Protein AF-A0A8T3L3L2-F1 (afdb_monomer_lite)

Radius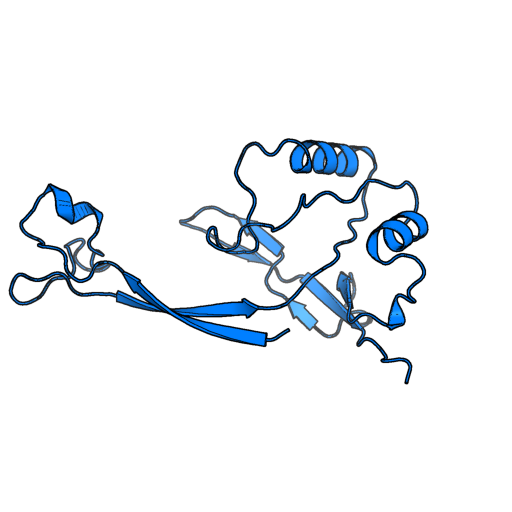 of gyration: 21.99 Å; chains: 1; bounding box: 51×32×62 Å

Structure (mmCIF, N/CA/C/O backbone):
data_AF-A0A8T3L3L2-F1
#
_entry.id   AF-A0A8T3L3L2-F1
#
loop_
_atom_site.group_PDB
_atom_site.id
_atom_site.type_symbol
_atom_site.label_atom_id
_atom_site.label_alt_id
_atom_site.label_comp_id
_atom_site.label_asym_id
_atom_site.label_entity_id
_atom_site.label_seq_id
_atom_site.pdbx_PDB_ins_code
_atom_site.Cartn_x
_atom_site.Cartn_y
_atom_site.Cartn_z
_atom_site.occupancy
_atom_site.B_iso_or_equiv
_atom_site.auth_seq_id
_atom_site.auth_comp_id
_atom_site.auth_asym_id
_atom_site.auth_atom_id
_atom_site.pdbx_PDB_model_num
ATOM 1 N N . MET A 1 1 ? 6.316 -10.722 10.780 1.00 81.38 1 MET A N 1
ATOM 2 C CA . MET A 1 1 ? 6.749 -9.854 9.667 1.00 81.38 1 MET A CA 1
ATOM 3 C C . MET A 1 1 ? 8.233 -10.045 9.410 1.00 81.38 1 MET A C 1
ATOM 5 O O . MET A 1 1 ? 9.044 -9.743 10.281 1.00 81.38 1 MET A O 1
ATOM 9 N N . ARG A 1 2 ? 8.589 -10.536 8.222 1.00 90.31 2 ARG A N 1
ATOM 10 C CA . ARG A 1 2 ? 9.980 -10.692 7.777 1.00 90.31 2 ARG A CA 1
ATOM 11 C C . ARG A 1 2 ? 10.242 -9.756 6.602 1.00 90.31 2 ARG A C 1
ATOM 13 O O . ARG A 1 2 ? 9.411 -9.652 5.707 1.00 90.31 2 ARG A O 1
ATOM 20 N N . ARG A 1 3 ? 11.396 -9.086 6.583 1.00 94.25 3 ARG A N 1
ATOM 21 C CA . ARG A 1 3 ? 11.846 -8.323 5.410 1.00 94.25 3 ARG A CA 1
ATOM 22 C C . ARG A 1 3 ? 12.655 -9.239 4.497 1.00 94.25 3 ARG A C 1
ATOM 24 O O . ARG A 1 3 ? 13.565 -9.917 4.969 1.00 94.25 3 ARG A O 1
ATOM 31 N N . LEU A 1 4 ? 12.320 -9.256 3.212 1.00 95.12 4 LEU A N 1
ATOM 32 C CA . LEU A 1 4 ? 13.069 -9.959 2.172 1.00 95.12 4 LEU A CA 1
ATOM 33 C C . LEU A 1 4 ? 13.580 -8.944 1.152 1.00 95.12 4 LEU A C 1
ATOM 35 O O . LEU A 1 4 ? 12.831 -8.069 0.720 1.00 95.12 4 LEU A O 1
ATOM 39 N N . GLN A 1 5 ? 14.845 -9.072 0.762 1.00 96.19 5 GLN A N 1
ATOM 40 C CA . GLN A 1 5 ? 15.398 -8.343 -0.370 1.00 96.19 5 GLN A CA 1
ATOM 41 C C . GLN A 1 5 ? 15.382 -9.246 -1.601 1.00 96.19 5 GLN A C 1
ATOM 43 O O . GLN A 1 5 ? 16.049 -10.275 -1.629 1.00 96.19 5 GLN A O 1
ATOM 48 N N . ASP A 1 6 ? 14.625 -8.833 -2.605 1.00 95.56 6 ASP A N 1
ATOM 49 C CA . ASP A 1 6 ? 14.527 -9.475 -3.907 1.00 95.56 6 ASP A CA 1
ATOM 50 C C . ASP A 1 6 ? 15.577 -8.889 -4.862 1.00 95.56 6 ASP A C 1
ATOM 52 O O . ASP A 1 6 ? 15.720 -7.663 -4.975 1.00 95.56 6 ASP A O 1
ATOM 56 N N . TYR A 1 7 ? 16.326 -9.770 -5.524 1.00 96.31 7 TYR A N 1
ATOM 57 C CA . TYR A 1 7 ? 17.325 -9.416 -6.527 1.00 96.31 7 TYR A CA 1
ATOM 58 C C . TYR A 1 7 ? 16.675 -9.462 -7.907 1.00 96.31 7 TYR A C 1
ATOM 60 O O . TYR A 1 7 ? 16.311 -10.530 -8.390 1.00 96.31 7 TYR A O 1
ATOM 68 N N . HIS A 1 8 ? 16.540 -8.304 -8.550 1.00 95.38 8 HIS A N 1
ATOM 69 C CA . HIS A 1 8 ? 15.731 -8.176 -9.755 1.00 95.38 8 HIS A CA 1
ATOM 70 C C . HIS A 1 8 ? 16.545 -7.575 -10.900 1.00 95.38 8 HIS A C 1
ATOM 72 O O . HIS A 1 8 ? 17.017 -6.438 -10.807 1.00 95.38 8 HIS A O 1
ATOM 78 N N . THR A 1 9 ? 16.665 -8.317 -12.000 1.00 94.44 9 THR A N 1
ATOM 79 C CA . THR A 1 9 ? 17.354 -7.884 -13.222 1.00 94.44 9 THR A CA 1
ATOM 80 C C . THR A 1 9 ? 16.343 -7.524 -14.310 1.00 94.44 9 THR A C 1
ATOM 82 O O . THR A 1 9 ? 15.289 -8.144 -14.418 1.00 94.44 9 THR A O 1
ATOM 85 N N . VAL A 1 10 ? 16.632 -6.493 -15.109 1.00 92.81 10 VAL A N 1
ATOM 86 C CA . VAL A 1 10 ? 15.766 -6.067 -16.221 1.00 92.81 10 VAL A CA 1
ATOM 87 C C . VAL A 1 10 ? 16.594 -5.851 -17.481 1.00 92.81 10 VAL A C 1
ATOM 89 O O . VAL A 1 10 ? 17.615 -5.167 -17.447 1.00 92.81 10 VAL A O 1
ATOM 92 N N . GLY A 1 11 ? 16.126 -6.407 -18.598 1.00 91.81 11 GLY A N 1
ATOM 93 C CA . GLY A 1 11 ? 16.628 -6.120 -19.942 1.00 91.81 11 GLY A CA 1
ATOM 94 C C . GLY A 1 11 ? 17.972 -6.732 -20.330 1.00 91.81 11 GLY A C 1
ATOM 95 O O . GLY A 1 11 ? 18.520 -6.345 -21.356 1.00 91.81 11 GLY A O 1
ATOM 96 N N . GLY A 1 12 ? 18.493 -7.685 -19.555 1.00 91.69 12 GLY A N 1
ATOM 97 C CA . GLY A 1 12 ? 19.640 -8.503 -19.963 1.00 91.69 12 GLY A CA 1
ATOM 98 C C . GLY A 1 12 ? 19.237 -9.693 -20.835 1.00 91.69 12 GLY A C 1
ATOM 99 O O . GLY A 1 12 ? 18.082 -10.106 -20.826 1.00 91.69 12 GLY A O 1
ATOM 100 N N . GLY A 1 13 ? 20.204 -10.261 -21.560 1.00 89.50 13 GLY A N 1
ATOM 101 C CA . GLY A 1 13 ? 20.032 -11.513 -22.314 1.00 89.50 13 GLY A CA 1
ATOM 102 C C . GLY A 1 13 ? 19.355 -11.379 -23.683 1.00 89.50 13 GLY A C 1
ATOM 103 O O . GLY A 1 13 ? 19.310 -12.355 -24.423 1.00 89.50 13 GLY A O 1
ATOM 104 N N . TYR A 1 14 ? 18.882 -10.186 -24.040 1.00 92.69 14 TYR A N 1
ATOM 105 C CA . TYR A 1 14 ? 18.258 -9.901 -25.334 1.00 92.69 14 TYR A CA 1
ATOM 106 C C . TYR A 1 14 ? 19.277 -9.466 -26.398 1.00 92.69 14 TYR A C 1
ATOM 108 O O . TYR A 1 14 ? 20.314 -8.861 -26.094 1.00 92.69 14 TYR A O 1
ATOM 116 N N . ASN A 1 15 ? 18.953 -9.729 -27.663 1.00 91.19 15 ASN A N 1
ATOM 117 C CA . ASN A 1 15 ? 19.701 -9.286 -28.830 1.00 91.19 15 ASN A CA 1
ATOM 118 C C . ASN A 1 15 ? 19.271 -7.859 -29.238 1.00 91.19 15 ASN A C 1
ATOM 120 O O . ASN A 1 15 ? 18.170 -7.674 -29.761 1.00 91.19 15 ASN A O 1
ATOM 124 N N . PRO A 1 16 ? 20.137 -6.839 -29.084 1.00 89.50 16 PRO A N 1
ATOM 125 C CA . PRO A 1 16 ? 19.806 -5.453 -29.425 1.00 89.50 16 PRO A CA 1
ATOM 126 C C . PRO A 1 16 ? 19.567 -5.221 -30.922 1.00 89.50 16 PRO A C 1
ATOM 128 O O . PRO A 1 16 ? 18.954 -4.218 -31.289 1.00 89.50 16 PRO A O 1
ATOM 131 N N . ASN A 1 17 ? 20.032 -6.135 -31.777 1.00 88.94 17 ASN A N 1
ATOM 132 C CA . ASN A 1 17 ? 19.858 -6.059 -33.223 1.00 88.94 17 ASN A CA 1
ATOM 133 C C . ASN A 1 17 ? 18.572 -6.751 -33.700 1.00 88.94 17 ASN A C 1
ATOM 135 O O . ASN A 1 17 ? 18.224 -6.614 -34.868 1.00 88.94 17 ASN A O 1
ATOM 139 N N . ASN A 1 18 ? 17.862 -7.479 -32.826 1.00 91.00 18 ASN A N 1
ATOM 140 C CA . ASN A 1 18 ? 16.565 -8.074 -33.142 1.00 91.00 18 ASN A CA 1
ATOM 141 C C . ASN A 1 18 ? 15.437 -7.072 -32.815 1.00 91.00 18 ASN A C 1
ATOM 143 O O . ASN A 1 18 ? 15.203 -6.785 -31.637 1.00 91.00 18 ASN A O 1
ATOM 147 N N . PRO A 1 19 ? 14.692 -6.554 -33.813 1.00 90.25 19 PRO A N 1
ATOM 148 C CA . PRO A 1 19 ? 13.611 -5.597 -33.575 1.00 90.25 19 PRO A CA 1
ATOM 149 C C . PRO A 1 19 ? 12.527 -6.115 -32.620 1.00 90.25 19 PRO A C 1
ATOM 151 O O . PRO A 1 19 ? 11.980 -5.330 -31.849 1.00 90.25 19 PRO A O 1
ATOM 154 N N . ASN A 1 20 ? 12.271 -7.428 -32.616 1.00 93.06 20 ASN A N 1
ATOM 155 C CA . ASN A 1 20 ? 11.255 -8.055 -31.765 1.00 93.06 20 ASN A CA 1
ATOM 156 C C . ASN A 1 20 ? 11.662 -8.105 -30.286 1.00 93.06 20 ASN A C 1
ATOM 158 O O . ASN A 1 20 ? 10.810 -8.214 -29.410 1.00 93.06 20 ASN A O 1
ATOM 162 N N . GLU A 1 21 ? 12.959 -8.014 -29.992 1.00 91.88 21 GLU A N 1
ATOM 163 C CA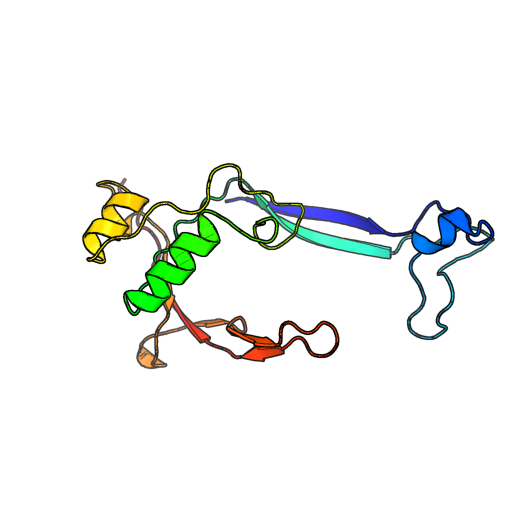 . GLU A 1 21 ? 13.481 -8.058 -28.622 1.00 91.88 21 GLU A CA 1
ATOM 164 C C . GLU A 1 21 ? 13.779 -6.664 -28.063 1.00 91.88 21 GLU A C 1
ATOM 166 O O . GLU A 1 21 ? 13.956 -6.496 -26.856 1.00 91.88 21 GLU A O 1
ATOM 171 N N . ARG A 1 22 ? 13.786 -5.637 -28.922 1.00 85.44 22 ARG A N 1
ATOM 172 C CA . ARG A 1 22 ? 14.177 -4.271 -28.558 1.00 85.44 22 ARG A CA 1
ATOM 173 C C . ARG A 1 22 ? 13.307 -3.665 -27.457 1.00 85.44 22 ARG A C 1
ATOM 175 O O . ARG A 1 22 ? 13.830 -2.929 -26.626 1.00 85.44 22 ARG A O 1
ATOM 182 N N . GLY A 1 23 ? 12.016 -4.002 -27.415 1.00 87.38 23 GLY A N 1
ATOM 183 C CA . GLY A 1 23 ? 11.087 -3.548 -26.371 1.00 87.38 23 GLY A CA 1
ATOM 184 C C . GLY A 1 23 ? 11.395 -4.090 -24.970 1.00 87.38 23 GLY A C 1
ATOM 185 O O . GLY A 1 23 ? 10.937 -3.522 -23.983 1.00 87.38 23 GLY A O 1
ATOM 186 N N . ASN A 1 24 ? 12.206 -5.146 -24.871 1.00 91.06 24 ASN A N 1
ATOM 187 C CA . ASN A 1 24 ? 12.585 -5.756 -23.599 1.00 91.06 24 ASN A CA 1
ATOM 188 C C . ASN A 1 24 ? 13.902 -5.196 -23.041 1.00 91.06 24 ASN A C 1
ATOM 190 O O . ASN A 1 24 ? 14.283 -5.532 -21.921 1.00 91.06 24 ASN A O 1
ATOM 194 N N . ILE A 1 25 ? 14.611 -4.354 -23.800 1.00 92.69 25 ILE A N 1
ATOM 195 C CA . ILE A 1 25 ? 15.928 -3.823 -23.436 1.00 92.69 25 ILE A CA 1
ATOM 196 C C . ILE A 1 25 ? 15.773 -2.443 -22.805 1.00 92.69 25 ILE A C 1
ATOM 198 O O . ILE A 1 25 ? 15.065 -1.574 -23.310 1.00 92.69 25 ILE A O 1
ATOM 202 N N . THR A 1 26 ? 16.483 -2.211 -21.703 1.00 91.12 26 THR A N 1
ATOM 203 C CA . THR A 1 26 ? 16.499 -0.892 -21.061 1.00 91.12 26 THR A CA 1
ATOM 204 C C . THR A 1 26 ? 17.233 0.133 -21.928 1.00 91.12 26 THR A C 1
ATOM 206 O O . THR A 1 26 ? 18.249 -0.171 -22.554 1.00 91.12 26 THR A O 1
ATOM 209 N N . VAL A 1 27 ? 16.743 1.372 -21.955 1.00 90.56 27 VAL A N 1
ATOM 210 C CA . VAL A 1 27 ? 17.368 2.470 -22.708 1.00 90.56 27 VAL A CA 1
ATOM 211 C C . VAL A 1 27 ? 18.244 3.340 -21.807 1.00 90.56 27 VAL A C 1
ATOM 213 O O . VAL A 1 27 ? 18.025 3.460 -20.598 1.00 90.56 27 VAL A O 1
ATOM 216 N N . SER A 1 28 ? 19.295 3.925 -22.378 1.00 85.62 28 SER A N 1
ATOM 217 C CA . SER A 1 28 ? 20.088 4.945 -21.693 1.00 85.62 28 SER A CA 1
ATOM 218 C C . SER A 1 28 ? 19.310 6.256 -21.640 1.00 85.62 28 SER A C 1
ATOM 220 O O . SER A 1 28 ? 18.864 6.736 -22.678 1.00 85.62 28 SER A O 1
ATOM 222 N N . ALA A 1 29 ? 19.202 6.855 -20.453 1.00 82.44 29 ALA A N 1
ATOM 223 C CA . ALA A 1 29 ? 18.558 8.155 -20.281 1.00 82.44 29 ALA A CA 1
ATOM 224 C C . ALA A 1 29 ? 19.306 9.277 -21.025 1.00 82.44 29 ALA A C 1
ATOM 226 O O . ALA A 1 29 ? 18.679 10.202 -21.520 1.00 82.44 29 ALA A O 1
ATOM 227 N N . GLU A 1 30 ? 20.632 9.172 -21.154 1.00 85.75 30 GLU A N 1
ATOM 228 C CA . GLU A 1 30 ? 21.459 10.189 -21.819 1.00 85.75 30 GLU A CA 1
ATOM 229 C C . GLU A 1 30 ? 21.379 10.120 -23.347 1.00 85.75 30 GLU A C 1
ATOM 231 O O . GLU A 1 30 ? 21.382 11.143 -24.022 1.00 85.75 30 GLU A O 1
ATOM 236 N N . LYS A 1 31 ? 21.362 8.903 -23.908 1.00 84.88 31 LYS A N 1
ATOM 237 C CA . LYS A 1 31 ? 21.512 8.679 -25.358 1.00 84.88 31 LYS A CA 1
ATOM 238 C C . LYS A 1 31 ? 20.222 8.246 -26.050 1.00 84.88 31 LYS A C 1
ATOM 240 O O . LYS A 1 31 ? 20.182 8.210 -27.273 1.00 84.88 31 LYS A O 1
ATOM 245 N N . GLY A 1 32 ? 19.207 7.823 -25.295 1.00 85.56 32 GLY A N 1
ATOM 246 C CA . GLY A 1 32 ? 17.974 7.237 -25.833 1.00 85.56 32 GLY A CA 1
ATOM 247 C C . GLY A 1 32 ? 18.166 5.891 -26.549 1.00 85.56 32 GLY A C 1
ATOM 248 O O . GLY A 1 32 ? 17.231 5.374 -27.155 1.00 85.56 32 GLY A O 1
ATOM 249 N N . THR A 1 33 ? 19.365 5.302 -26.504 1.00 87.62 33 THR A N 1
ATOM 250 C CA . THR A 1 33 ? 19.693 4.044 -27.189 1.00 87.62 33 THR A CA 1
ATOM 251 C C . THR A 1 33 ? 19.620 2.838 -26.246 1.00 87.62 33 THR A C 1
ATOM 253 O O . THR A 1 33 ? 19.787 3.003 -25.031 1.00 87.62 33 THR A O 1
ATOM 256 N N . PRO A 1 34 ? 19.385 1.614 -26.768 1.00 88.56 34 PRO A N 1
ATOM 257 C CA . PRO A 1 34 ? 19.429 0.394 -25.966 1.00 88.56 34 PRO A CA 1
ATOM 258 C C . PRO A 1 34 ? 20.763 0.253 -25.226 1.00 88.56 34 PRO A C 1
ATOM 260 O O . PRO A 1 34 ? 21.833 0.454 -25.806 1.00 88.56 34 PRO A O 1
ATOM 263 N N . ARG A 1 35 ? 20.714 -0.119 -23.945 1.00 90.12 35 ARG A N 1
ATOM 264 C CA . ARG A 1 35 ? 21.912 -0.432 -23.165 1.00 90.12 35 ARG A CA 1
ATOM 265 C C . ARG A 1 35 ? 22.475 -1.767 -23.637 1.00 90.12 35 ARG A C 1
ATOM 267 O O . ARG A 1 35 ? 21.960 -2.822 -23.281 1.00 90.12 35 ARG A O 1
ATOM 274 N N . ALA A 1 36 ? 23.542 -1.718 -24.424 1.00 90.06 36 ALA A N 1
ATOM 275 C CA . ALA A 1 36 ? 24.208 -2.901 -24.946 1.00 90.06 36 ALA A CA 1
ATOM 276 C C . ALA A 1 36 ? 25.729 -2.727 -24.974 1.00 90.06 36 ALA A C 1
ATOM 278 O O . ALA A 1 36 ? 26.242 -1.615 -25.115 1.00 90.06 36 ALA A O 1
ATOM 279 N N . LYS A 1 37 ? 26.453 -3.841 -24.861 1.00 88.19 37 LYS A N 1
ATOM 280 C CA . LYS A 1 37 ? 27.908 -3.912 -25.024 1.00 88.19 37 LYS A CA 1
ATOM 281 C C . LYS A 1 37 ? 28.254 -5.198 -25.762 1.00 88.19 37 LYS A C 1
ATOM 283 O O . LYS A 1 37 ? 27.671 -6.237 -25.479 1.00 88.19 37 LYS A O 1
ATOM 288 N N . ASN A 1 38 ? 29.181 -5.124 -26.716 1.00 88.00 38 ASN A N 1
ATOM 289 C CA . ASN A 1 38 ? 29.638 -6.273 -27.510 1.00 88.00 38 ASN A CA 1
ATOM 290 C C . ASN A 1 38 ? 28.487 -7.077 -28.155 1.00 88.00 38 ASN A C 1
ATOM 292 O O . ASN A 1 38 ? 28.512 -8.302 -28.173 1.00 88.00 38 ASN A O 1
ATOM 296 N N . GLY A 1 39 ? 27.451 -6.387 -28.649 1.00 85.12 39 GLY A N 1
ATOM 297 C CA . GLY A 1 39 ? 26.305 -7.030 -29.301 1.00 85.12 39 GLY A CA 1
ATOM 298 C C . GLY A 1 39 ? 25.307 -7.714 -28.359 1.00 85.12 39 GLY A C 1
ATOM 299 O O . GLY A 1 39 ? 24.417 -8.401 -28.844 1.00 85.12 39 GLY A O 1
ATOM 300 N N . GLN A 1 40 ? 25.413 -7.519 -27.040 1.00 86.62 40 GLN A N 1
ATOM 301 C CA . GLN A 1 40 ? 24.486 -8.080 -26.051 1.00 86.62 40 GLN A CA 1
ATOM 302 C C . GLN A 1 40 ? 23.861 -6.987 -25.185 1.00 86.62 40 GLN A C 1
ATOM 304 O O . GLN A 1 40 ? 24.537 -6.027 -24.799 1.00 86.62 40 GLN A O 1
ATOM 309 N N . ALA A 1 41 ? 22.573 -7.132 -24.868 1.00 91.88 41 ALA A N 1
ATOM 310 C CA . ALA A 1 41 ? 21.884 -6.226 -23.961 1.00 91.88 41 ALA A CA 1
ATOM 311 C C . ALA A 1 41 ? 22.406 -6.361 -22.522 1.00 91.88 41 ALA A C 1
ATOM 313 O O . ALA A 1 41 ? 22.602 -7.464 -22.006 1.00 91.88 41 ALA A O 1
ATOM 314 N N . LEU A 1 42 ? 22.611 -5.220 -21.866 1.00 92.06 42 LEU A N 1
ATOM 315 C CA . LEU A 1 42 ? 23.053 -5.153 -20.479 1.00 92.06 42 LEU A CA 1
ATOM 316 C C . LEU A 1 42 ? 21.850 -5.128 -19.539 1.00 92.06 42 LEU A C 1
ATOM 318 O O . LEU A 1 42 ? 20.933 -4.321 -19.701 1.00 92.06 42 LEU A O 1
ATOM 322 N N . ALA A 1 43 ? 21.901 -5.967 -18.507 1.00 92.50 43 ALA A N 1
ATOM 323 C CA . ALA A 1 43 ? 20.913 -5.938 -17.444 1.00 92.50 43 ALA A CA 1
ATOM 324 C C . ALA A 1 43 ? 21.089 -4.698 -16.557 1.00 92.50 43 ALA A C 1
ATOM 326 O O . ALA A 1 43 ? 22.203 -4.347 -16.163 1.00 92.50 43 ALA A O 1
ATOM 327 N N . VAL A 1 44 ? 19.971 -4.087 -16.170 1.00 93.00 44 VAL A N 1
ATOM 328 C CA . VAL A 1 44 ? 19.917 -3.179 -15.022 1.00 93.00 44 VAL A CA 1
ATOM 329 C C . VAL A 1 44 ? 19.556 -3.993 -13.789 1.00 93.00 44 VAL A C 1
ATOM 331 O O . VAL A 1 44 ? 18.595 -4.763 -13.803 1.00 93.00 44 VAL A O 1
ATOM 334 N N . LEU A 1 45 ? 20.331 -3.815 -12.723 1.00 94.06 45 LEU A N 1
ATOM 335 C CA . LEU A 1 45 ? 20.116 -4.475 -11.442 1.00 94.06 45 LEU A CA 1
ATOM 336 C C . LEU A 1 45 ? 19.327 -3.558 -10.510 1.00 94.06 45 LEU A C 1
ATOM 338 O O . LEU A 1 45 ? 19.665 -2.388 -10.344 1.00 94.06 45 LEU A O 1
ATOM 342 N N . THR A 1 46 ? 18.289 -4.098 -9.876 1.00 94.50 46 THR A N 1
ATOM 343 C CA . THR A 1 46 ? 17.547 -3.422 -8.809 1.00 94.50 46 THR A CA 1
ATOM 344 C C . THR A 1 46 ? 17.383 -4.356 -7.618 1.00 94.50 46 THR A C 1
ATOM 346 O O . THR A 1 46 ? 17.111 -5.543 -7.782 1.00 94.50 46 THR A O 1
ATOM 349 N N . HIS A 1 47 ? 17.520 -3.812 -6.412 1.00 95.50 47 HIS A N 1
ATOM 350 C CA . HIS A 1 47 ? 17.269 -4.534 -5.168 1.00 95.50 47 HIS A CA 1
ATOM 351 C C . HIS A 1 47 ? 15.968 -4.015 -4.570 1.00 95.50 47 HIS A C 1
ATOM 353 O O . HIS A 1 47 ? 15.841 -2.823 -4.288 1.00 95.50 47 HIS A O 1
ATOM 359 N N . ARG A 1 48 ? 14.971 -4.888 -4.418 1.00 95.50 48 ARG A N 1
ATOM 360 C CA . ARG A 1 48 ? 13.618 -4.490 -4.011 1.00 95.50 48 ARG A CA 1
ATOM 361 C C . ARG A 1 48 ? 13.256 -5.155 -2.697 1.00 95.50 48 ARG A C 1
ATOM 363 O O . ARG A 1 48 ? 13.297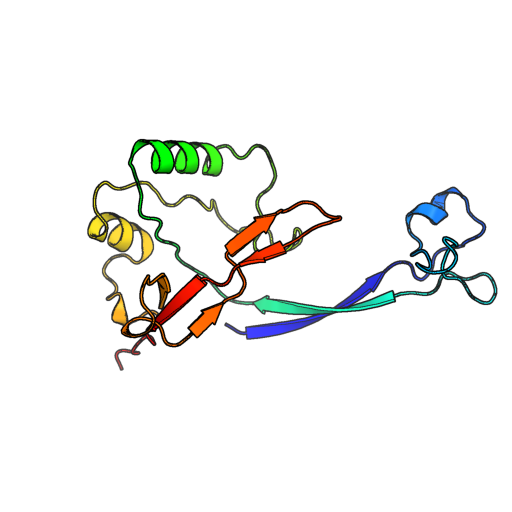 -6.370 -2.580 1.00 95.50 48 ARG A O 1
ATOM 370 N N . GLN A 1 49 ? 12.887 -4.358 -1.702 1.00 95.81 49 GLN A N 1
ATOM 371 C CA . GLN A 1 49 ? 12.466 -4.886 -0.407 1.00 95.81 49 GLN A CA 1
ATOM 372 C C . GLN A 1 49 ? 10.967 -5.201 -0.400 1.00 95.81 49 GLN A C 1
ATOM 374 O O . GLN A 1 49 ? 10.158 -4.418 -0.916 1.00 95.81 49 GLN A O 1
ATOM 379 N N . TYR A 1 50 ? 10.621 -6.336 0.204 1.00 95.81 50 TYR A N 1
ATOM 380 C CA . TYR A 1 50 ? 9.262 -6.829 0.411 1.00 95.81 50 TYR A CA 1
ATOM 381 C C . TYR A 1 50 ? 9.053 -7.255 1.863 1.00 95.81 50 TYR A C 1
ATOM 383 O O . TYR A 1 50 ? 9.999 -7.589 2.585 1.00 95.81 50 TYR A O 1
ATOM 391 N N . LEU A 1 51 ? 7.790 -7.239 2.275 1.00 95.69 51 LEU A N 1
ATOM 392 C CA . LEU A 1 51 ? 7.337 -7.712 3.573 1.00 95.69 51 LEU A CA 1
ATOM 393 C C . LEU A 1 51 ? 6.643 -9.054 3.372 1.00 95.69 51 LEU A C 1
ATOM 395 O O . LEU A 1 51 ? 5.648 -9.121 2.659 1.00 95.69 51 LEU A O 1
ATOM 399 N N . ASN A 1 52 ? 7.176 -10.095 4.002 1.00 93.38 52 ASN A N 1
ATOM 400 C CA . ASN A 1 52 ? 6.614 -11.441 3.987 1.00 93.38 52 ASN A CA 1
ATOM 401 C C . ASN A 1 52 ? 5.963 -11.764 5.331 1.00 93.38 52 ASN A C 1
ATOM 403 O O . ASN A 1 52 ? 6.356 -11.217 6.374 1.00 93.38 52 ASN A O 1
ATOM 407 N N . ASP A 1 53 ? 4.986 -12.671 5.284 1.00 92.19 53 ASP A N 1
ATOM 408 C CA . ASP A 1 53 ? 4.220 -13.147 6.440 1.00 92.19 53 ASP A CA 1
ATOM 409 C C . ASP A 1 53 ? 3.717 -11.975 7.295 1.00 92.19 53 ASP A C 1
ATOM 411 O O . ASP A 1 53 ? 3.977 -11.863 8.501 1.00 92.19 53 ASP A O 1
ATOM 415 N N . ALA A 1 54 ? 3.085 -11.023 6.612 1.00 91.38 54 ALA A N 1
ATOM 416 C CA . ALA A 1 54 ? 2.521 -9.821 7.194 1.00 91.38 54 ALA A CA 1
ATOM 417 C C . ALA A 1 54 ? 1.066 -9.684 6.748 1.00 91.38 54 ALA A C 1
ATOM 419 O O . ALA A 1 54 ? 0.748 -9.833 5.570 1.00 91.38 54 ALA A O 1
ATOM 420 N N . SER A 1 55 ? 0.200 -9.384 7.706 1.00 92.19 55 SER A N 1
ATOM 421 C CA . SER A 1 55 ? -1.192 -9.017 7.486 1.00 92.19 55 SER A CA 1
ATOM 422 C C . SER A 1 55 ? -1.440 -7.674 8.156 1.00 92.19 55 SER A C 1
ATOM 424 O O . SER A 1 55 ? -0.851 -7.362 9.192 1.00 92.19 55 SER A O 1
ATOM 426 N N . PHE A 1 56 ? -2.284 -6.863 7.527 1.00 94.19 56 PHE A N 1
ATOM 427 C CA . PHE A 1 56 ? -2.644 -5.542 8.016 1.00 94.19 56 PHE A CA 1
ATOM 428 C C . PHE A 1 56 ? -4.156 -5.421 8.013 1.00 94.19 56 PHE A C 1
ATOM 430 O O . PHE A 1 56 ? -4.816 -5.847 7.066 1.00 94.19 56 PHE A O 1
ATOM 437 N N . GLY A 1 57 ? -4.682 -4.818 9.070 1.00 95.25 57 GLY A N 1
ATOM 438 C CA . GLY A 1 57 ? -6.055 -4.362 9.116 1.00 95.25 57 GLY A CA 1
ATOM 439 C C . GLY A 1 57 ? -6.094 -2.847 8.970 1.00 95.25 57 GLY A C 1
ATOM 440 O O . GLY A 1 57 ? -5.305 -2.153 9.608 1.00 95.25 57 GLY A O 1
ATOM 441 N N . ILE A 1 58 ? -6.988 -2.345 8.119 1.00 95.94 58 ILE A N 1
ATOM 442 C CA . ILE A 1 58 ? -7.148 -0.912 7.866 1.00 95.94 58 ILE A CA 1
ATOM 443 C C . ILE A 1 58 ? -8.556 -0.505 8.277 1.00 95.94 58 ILE A C 1
ATOM 445 O O . ILE A 1 58 ? -9.534 -1.090 7.815 1.00 95.94 58 ILE A O 1
ATOM 449 N N . LEU A 1 59 ? -8.643 0.516 9.124 1.00 96.19 59 LEU A N 1
ATOM 450 C CA . LEU A 1 59 ? -9.894 1.169 9.481 1.00 96.19 59 LEU A CA 1
ATOM 451 C C . LEU A 1 59 ? -9.899 2.558 8.847 1.00 96.19 59 LEU A C 1
ATOM 453 O O . LEU A 1 59 ? -9.019 3.369 9.121 1.00 96.19 59 LEU A O 1
ATOM 457 N N . LEU A 1 60 ? -10.888 2.812 7.992 1.00 96.12 60 LEU A N 1
ATOM 458 C CA . LEU A 1 60 ? -11.117 4.117 7.380 1.00 96.12 60 LEU A CA 1
ATOM 459 C C . LEU A 1 60 ? -12.345 4.759 8.020 1.00 96.12 60 LEU A C 1
ATOM 461 O O . LEU A 1 60 ? -13.410 4.145 8.075 1.00 96.12 60 LEU A O 1
ATOM 465 N N . GLN A 1 61 ? -12.193 5.997 8.480 1.00 95.81 61 GLN A N 1
ATOM 466 C CA . GLN A 1 61 ? -13.271 6.806 9.039 1.00 95.81 61 GLN A CA 1
ATOM 467 C C . GLN A 1 61 ? -13.497 8.026 8.144 1.00 95.81 61 GLN A C 1
ATOM 469 O O . GLN A 1 61 ? -12.550 8.617 7.633 1.00 95.81 61 GLN A O 1
ATOM 474 N N . GLY A 1 62 ? -14.756 8.398 7.935 1.00 96.00 62 GLY A N 1
ATOM 475 C CA . GLY A 1 62 ? -15.120 9.499 7.053 1.00 96.00 62 GLY A CA 1
ATOM 476 C C . GLY A 1 62 ? -16.629 9.641 6.917 1.00 96.00 62 GLY A C 1
ATOM 477 O O . GLY A 1 62 ? -17.400 9.020 7.646 1.00 96.00 62 GLY A O 1
ATOM 478 N N . THR A 1 63 ? -17.063 10.466 5.968 1.00 97.50 63 THR A N 1
ATOM 479 C CA . THR A 1 63 ? -18.490 10.679 5.718 1.00 97.50 63 THR A CA 1
ATOM 480 C C . THR A 1 63 ? -19.125 9.446 5.070 1.00 97.50 63 THR A C 1
ATOM 482 O O . THR A 1 63 ? -18.529 8.785 4.216 1.00 97.50 63 THR A O 1
ATOM 485 N N . ALA A 1 64 ? -20.374 9.145 5.437 1.00 96.38 64 ALA A N 1
ATOM 486 C CA . ALA A 1 64 ? -21.088 7.980 4.916 1.00 96.38 64 ALA A CA 1
ATOM 487 C C . ALA A 1 64 ? -21.189 7.921 3.373 1.00 96.38 64 ALA A C 1
ATOM 489 O O . ALA A 1 64 ? -21.127 6.814 2.836 1.00 96.38 64 ALA A O 1
ATOM 490 N N . PRO A 1 65 ? -21.363 9.035 2.627 1.00 97.94 65 PRO A N 1
ATOM 491 C CA . PRO A 1 65 ? -21.358 8.991 1.163 1.00 97.94 65 PRO A CA 1
ATOM 492 C C . PRO A 1 65 ? -20.008 8.548 0.582 1.00 97.94 65 PRO A C 1
ATOM 494 O O . PRO A 1 65 ? -19.977 7.677 -0.286 1.00 97.94 65 PRO A O 1
ATOM 497 N N . LEU A 1 66 ? -18.899 9.087 1.102 1.00 97.88 66 LEU A N 1
ATOM 498 C CA . LEU A 1 66 ? -17.553 8.752 0.634 1.00 97.88 66 LEU A CA 1
ATOM 499 C C . LEU A 1 66 ? -17.201 7.295 0.951 1.00 97.88 66 LEU A C 1
ATOM 501 O O . LEU A 1 66 ? -16.725 6.567 0.082 1.00 97.88 66 LEU A O 1
ATOM 505 N N . LEU A 1 67 ? -17.481 6.843 2.177 1.00 98.00 67 LEU A N 1
ATOM 506 C CA . LEU A 1 67 ? -17.206 5.462 2.579 1.00 98.00 67 LEU A CA 1
ATOM 507 C C . LEU A 1 67 ? -18.015 4.442 1.764 1.00 98.00 67 LEU A C 1
ATOM 509 O O . LEU A 1 67 ? -17.495 3.373 1.454 1.00 98.00 67 LEU A O 1
ATOM 513 N N . ARG A 1 68 ? -19.253 4.772 1.369 1.00 97.88 68 ARG A N 1
ATOM 514 C CA . ARG A 1 68 ? -20.058 3.932 0.465 1.00 97.88 68 ARG A CA 1
ATOM 515 C C . ARG A 1 68 ? -19.450 3.844 -0.933 1.00 97.88 68 ARG A C 1
ATOM 517 O O . ARG A 1 68 ? -19.281 2.737 -1.430 1.00 97.88 68 ARG A O 1
ATOM 524 N N . GLN A 1 69 ? -19.038 4.972 -1.518 1.00 98.19 69 GLN A N 1
ATOM 525 C CA . GLN A 1 69 ? -18.341 4.966 -2.812 1.00 98.19 69 GLN A CA 1
ATOM 526 C C . GLN A 1 69 ? -17.067 4.115 -2.777 1.00 98.19 69 GLN A C 1
ATOM 528 O O . GLN A 1 69 ? -16.828 3.323 -3.686 1.00 98.19 69 GLN A O 1
ATOM 533 N N . ILE A 1 70 ? -16.265 4.248 -1.716 1.00 97.44 70 ILE A N 1
ATOM 534 C CA . ILE A 1 70 ? -15.062 3.432 -1.532 1.00 97.44 70 ILE A CA 1
ATOM 535 C C . ILE A 1 70 ? -15.444 1.953 -1.409 1.00 97.44 70 ILE A C 1
ATOM 537 O O . ILE A 1 70 ? -14.866 1.123 -2.103 1.00 97.44 70 ILE A O 1
ATOM 541 N N . ALA A 1 71 ? -16.429 1.608 -0.575 1.00 97.12 71 ALA A N 1
ATOM 542 C CA . ALA A 1 71 ? -16.872 0.226 -0.401 1.00 97.12 71 ALA A CA 1
ATOM 543 C C . ALA A 1 71 ? -17.298 -0.421 -1.729 1.00 97.12 71 ALA A C 1
ATOM 545 O O . ALA A 1 71 ? -16.877 -1.540 -2.024 1.00 97.12 71 ALA A O 1
ATOM 546 N N . ASP A 1 72 ? -18.075 0.284 -2.551 1.00 97.12 72 ASP A N 1
ATOM 547 C CA . ASP A 1 72 ? -18.522 -0.216 -3.854 1.00 97.12 72 ASP A CA 1
ATOM 548 C C . ASP A 1 72 ? -17.347 -0.413 -4.822 1.00 97.12 72 ASP A C 1
ATOM 550 O O . ASP A 1 72 ? -17.260 -1.450 -5.486 1.00 97.12 72 ASP A O 1
ATOM 554 N N . ALA A 1 73 ? -16.395 0.525 -4.839 1.00 97.00 73 ALA A N 1
ATOM 555 C CA . ALA A 1 73 ? -15.189 0.430 -5.658 1.00 97.00 73 ALA A CA 1
ATOM 556 C C . ALA A 1 73 ? -14.259 -0.717 -5.227 1.00 97.00 73 ALA A C 1
ATOM 558 O O . ALA A 1 73 ? -13.623 -1.337 -6.075 1.00 97.00 73 ALA A O 1
ATOM 559 N N . LEU A 1 74 ? -14.181 -1.038 -3.929 1.00 96.12 74 LEU A N 1
ATOM 560 C CA . LEU A 1 74 ? -13.384 -2.173 -3.446 1.00 96.12 74 LEU A CA 1
ATOM 561 C C . LEU A 1 74 ? -14.067 -3.523 -3.714 1.00 96.12 74 LEU A C 1
ATOM 563 O O . LEU A 1 74 ? -13.369 -4.523 -3.880 1.00 96.12 74 LEU A O 1
ATOM 567 N N . ARG A 1 75 ? -15.408 -3.572 -3.766 1.00 95.38 75 ARG A N 1
ATOM 568 C CA . ARG A 1 75 ? -16.156 -4.780 -4.165 1.00 95.38 75 ARG A CA 1
ATOM 569 C C . ARG A 1 75 ? -16.042 -5.057 -5.661 1.00 95.38 75 ARG A C 1
ATOM 571 O O . ARG A 1 75 ? -15.906 -6.213 -6.044 1.00 95.38 75 ARG A O 1
ATOM 578 N N . ASN A 1 76 ? -16.099 -4.010 -6.483 1.00 95.56 76 ASN A N 1
ATOM 579 C CA . ASN A 1 76 ? -16.086 -4.103 -7.942 1.00 95.56 76 ASN A CA 1
ATOM 580 C C . ASN A 1 76 ? -14.998 -3.190 -8.529 1.00 95.56 76 ASN A C 1
ATOM 582 O O . ASN A 1 76 ? -15.308 -2.144 -9.108 1.00 95.56 76 ASN A O 1
ATOM 586 N N . PRO A 1 77 ? -13.713 -3.542 -8.361 1.00 95.75 77 PRO A N 1
ATOM 587 C CA . PRO A 1 77 ? -12.633 -2.668 -8.779 1.00 95.75 77 PRO A CA 1
ATOM 588 C C . PRO A 1 77 ? -12.490 -2.653 -10.304 1.00 95.75 77 PRO A C 1
ATOM 590 O O . PRO A 1 77 ? -12.464 -3.693 -10.958 1.00 95.75 77 PRO A O 1
ATOM 593 N N . VAL A 1 78 ? -12.352 -1.454 -10.875 1.00 97.25 78 VAL A N 1
ATOM 594 C CA . VAL A 1 78 ? -12.142 -1.257 -12.324 1.00 97.25 78 VAL A CA 1
ATOM 595 C C . VAL A 1 78 ? -10.769 -1.782 -12.771 1.00 97.25 78 VAL A C 1
ATOM 597 O O . VAL A 1 78 ? -10.613 -2.261 -13.893 1.00 97.25 78 VAL A O 1
ATOM 600 N N . TRP A 1 79 ? -9.770 -1.714 -11.888 1.00 94.69 79 TRP A N 1
ATOM 601 C CA . TRP A 1 79 ? -8.419 -2.232 -12.110 1.00 94.69 79 TRP A CA 1
ATOM 602 C C . TRP A 1 79 ? -8.085 -3.326 -11.096 1.00 94.69 79 TRP A C 1
ATOM 604 O O . TRP A 1 79 ? -8.662 -3.378 -10.015 1.00 94.69 79 TRP A O 1
ATOM 614 N N . GLY A 1 80 ? -7.107 -4.179 -11.412 1.00 93.50 80 GLY A N 1
ATOM 615 C CA . GLY A 1 80 ? -6.588 -5.142 -10.437 1.00 93.50 80 GLY A CA 1
ATOM 616 C C . GLY A 1 80 ? -6.093 -4.456 -9.156 1.00 93.50 80 GLY A C 1
ATOM 617 O O . GLY A 1 80 ? -5.637 -3.315 -9.192 1.00 93.50 80 GLY A O 1
ATOM 618 N N . ILE A 1 81 ? -6.159 -5.160 -8.027 1.00 95.50 81 ILE A N 1
ATOM 619 C CA . ILE A 1 81 ? -5.706 -4.663 -6.723 1.00 95.50 81 ILE A CA 1
ATOM 620 C C . ILE A 1 81 ? -4.407 -5.370 -6.339 1.00 95.50 81 ILE A C 1
ATOM 622 O O . ILE A 1 81 ? -4.275 -6.577 -6.530 1.00 95.50 81 ILE A O 1
ATOM 626 N N . TRP A 1 82 ? -3.449 -4.626 -5.788 1.00 96.25 82 TRP A N 1
ATOM 627 C CA . TRP A 1 82 ? -2.164 -5.151 -5.326 1.00 96.25 82 TRP A CA 1
ATOM 628 C C . TRP A 1 82 ? -1.640 -4.378 -4.112 1.00 96.25 82 TRP A C 1
ATOM 630 O O . TRP A 1 82 ? -1.915 -3.190 -3.941 1.00 96.25 82 TRP A O 1
ATOM 640 N N . PHE A 1 83 ? -0.830 -5.032 -3.281 1.00 94.69 83 PHE A N 1
ATOM 641 C CA . PHE A 1 83 ? -0.195 -4.413 -2.119 1.00 94.69 83 PHE A CA 1
ATOM 642 C C . PHE A 1 83 ? 1.157 -3.805 -2.499 1.00 94.69 83 PHE A C 1
ATOM 644 O O . PHE A 1 83 ? 2.199 -4.461 -2.527 1.00 94.69 83 PHE A O 1
ATOM 651 N N . GLY A 1 84 ? 1.138 -2.514 -2.832 1.00 93.50 84 GLY A N 1
ATOM 652 C CA . GLY A 1 84 ? 2.320 -1.754 -3.238 1.00 93.50 84 GLY A CA 1
ATOM 653 C C . GLY A 1 84 ? 2.732 -2.024 -4.687 1.00 93.50 84 GLY A C 1
ATOM 654 O O . GLY A 1 84 ? 2.561 -1.158 -5.543 1.00 93.50 84 GLY A O 1
ATOM 655 N N . ARG A 1 85 ? 3.254 -3.219 -4.995 1.00 94.31 85 ARG A N 1
ATOM 656 C CA . ARG A 1 85 ? 3.684 -3.611 -6.355 1.00 94.31 85 ARG A CA 1
ATOM 657 C C . ARG A 1 85 ? 2.723 -4.629 -6.963 1.00 94.31 85 ARG A C 1
ATOM 659 O O . ARG A 1 85 ? 2.221 -5.480 -6.244 1.00 94.31 85 ARG A O 1
ATOM 666 N N . LYS A 1 86 ? 2.552 -4.606 -8.292 1.00 95.06 86 LYS A N 1
ATOM 667 C CA . LYS A 1 86 ? 1.649 -5.510 -9.042 1.00 95.06 86 LYS A CA 1
ATOM 668 C C . LYS A 1 86 ? 1.896 -7.009 -8.806 1.00 95.06 86 LYS A C 1
ATOM 670 O O . LYS A 1 86 ? 0.994 -7.805 -9.016 1.00 95.06 86 LYS A O 1
ATOM 675 N N . THR A 1 87 ? 3.097 -7.392 -8.375 1.00 93.75 87 THR A N 1
ATOM 676 C CA . THR A 1 87 ? 3.455 -8.780 -8.041 1.00 93.75 87 THR A CA 1
ATOM 677 C C . THR A 1 87 ? 2.912 -9.247 -6.686 1.00 93.75 87 THR A C 1
ATOM 679 O O . THR A 1 87 ? 2.945 -10.438 -6.400 1.00 93.75 87 THR A O 1
ATOM 682 N N . CYS A 1 88 ? 2.414 -8.339 -5.842 1.00 94.94 88 CYS A N 1
ATOM 683 C CA . CYS A 1 88 ? 1.888 -8.637 -4.512 1.00 94.94 88 CYS A CA 1
ATOM 684 C C . CYS A 1 88 ? 0.355 -8.654 -4.544 1.00 94.94 88 CYS A C 1
ATOM 686 O O . CYS A 1 88 ? -0.297 -7.686 -4.151 1.00 94.94 88 CYS A O 1
ATOM 688 N N . ILE A 1 89 ? -0.213 -9.742 -5.062 1.00 94.94 89 ILE A N 1
ATOM 689 C CA . ILE A 1 89 ? -1.664 -9.912 -5.218 1.00 94.94 89 ILE A CA 1
ATOM 690 C C . ILE A 1 89 ? -2.296 -10.236 -3.848 1.00 94.94 89 ILE A C 1
ATOM 692 O O . ILE A 1 89 ? -1.730 -11.048 -3.110 1.00 94.94 89 ILE A O 1
ATOM 696 N N . PRO A 1 90 ? -3.447 -9.636 -3.481 1.00 94.50 90 PRO A N 1
ATOM 697 C CA . PRO A 1 90 ? -4.171 -10.000 -2.269 1.00 94.50 90 PRO A CA 1
ATOM 698 C C . PRO A 1 90 ? -4.563 -11.480 -2.277 1.00 94.50 90 PRO A C 1
ATOM 700 O O . PRO A 1 90 ? -5.098 -11.982 -3.262 1.00 94.50 90 PRO A O 1
ATOM 703 N N . SER A 1 91 ? -4.332 -12.178 -1.165 1.00 93.00 91 SER A N 1
ATOM 704 C CA . SER A 1 91 ? -4.706 -13.591 -1.007 1.00 93.00 91 SER A CA 1
ATOM 705 C C . SER A 1 91 ? -6.191 -13.804 -0.688 1.00 93.00 91 SER A C 1
ATOM 707 O O . SER A 1 91 ? -6.661 -14.938 -0.691 1.00 93.00 91 SER A O 1
ATOM 709 N N . ALA A 1 92 ? -6.926 -12.728 -0.402 1.00 90.56 92 ALA A N 1
ATOM 710 C CA . ALA A 1 92 ? -8.348 -12.725 -0.078 1.00 90.56 92 ALA A CA 1
ATOM 711 C C . ALA A 1 92 ? -8.992 -11.397 -0.526 1.00 90.56 92 ALA A C 1
ATOM 713 O O . ALA A 1 92 ? -8.267 -10.420 -0.756 1.00 90.56 92 ALA A O 1
ATOM 714 N N . PRO A 1 93 ? -10.335 -11.326 -0.635 1.00 91.12 93 PRO A N 1
ATOM 715 C CA . PRO A 1 93 ? -11.038 -10.067 -0.859 1.00 91.12 93 PRO A CA 1
ATOM 716 C C . PRO A 1 93 ? -10.629 -9.007 0.168 1.00 91.12 93 PRO A C 1
ATOM 718 O O . PRO A 1 93 ? -10.611 -9.264 1.369 1.00 91.12 93 PRO A O 1
ATOM 721 N N . ILE A 1 94 ? -10.301 -7.808 -0.310 1.00 94.06 94 ILE A N 1
ATOM 722 C CA . ILE A 1 94 ? -9.756 -6.745 0.545 1.00 94.06 94 ILE A CA 1
ATOM 723 C C . ILE A 1 94 ? -10.823 -6.007 1.363 1.00 94.06 94 ILE A C 1
ATOM 725 O O . ILE A 1 94 ? -10.510 -5.382 2.374 1.00 94.06 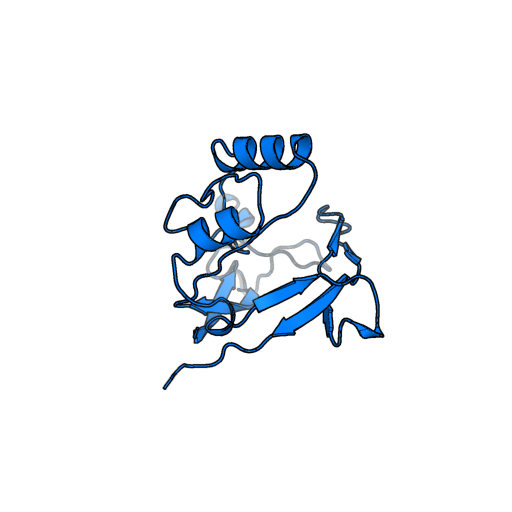94 ILE A O 1
ATOM 729 N N . PHE A 1 95 ? -12.080 -6.037 0.915 1.00 96.19 95 PHE A N 1
ATOM 730 C CA . PHE A 1 95 ? -13.167 -5.327 1.569 1.00 96.19 95 PHE A CA 1
ATO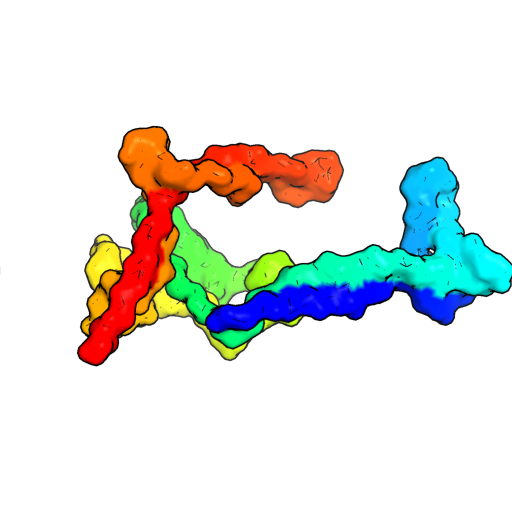M 731 C C . PHE A 1 95 ? -13.771 -6.201 2.668 1.00 96.19 95 PHE A C 1
ATOM 733 O O . PHE A 1 95 ? -14.475 -7.167 2.379 1.00 96.19 95 PHE A O 1
ATOM 740 N N . ALA A 1 96 ? -13.507 -5.843 3.926 1.00 95.12 96 ALA A N 1
ATOM 741 C CA . ALA A 1 96 ? -14.056 -6.551 5.080 1.00 95.12 96 ALA A CA 1
ATOM 742 C C . ALA A 1 96 ? -15.525 -6.179 5.350 1.00 95.12 96 ALA A C 1
ATOM 744 O O . ALA A 1 96 ? -16.354 -7.047 5.615 1.00 95.12 96 ALA A O 1
ATOM 745 N N . GLY A 1 97 ? -15.867 -4.890 5.280 1.00 96.38 97 GLY A N 1
ATOM 746 C CA . GLY A 1 97 ? -17.220 -4.410 5.547 1.00 96.38 97 GLY A CA 1
ATOM 747 C C . GLY A 1 97 ? -17.290 -2.908 5.804 1.00 96.38 97 GLY A C 1
ATOM 748 O O . GLY A 1 97 ? -16.273 -2.228 5.910 1.00 96.38 97 GLY A O 1
ATOM 749 N N . LEU A 1 98 ? -18.521 -2.408 5.910 1.00 97.19 98 LEU A N 1
ATOM 750 C CA . LEU A 1 98 ? -18.844 -1.038 6.304 1.00 97.19 98 LEU A CA 1
ATOM 751 C C . LEU A 1 98 ? -19.707 -1.095 7.568 1.00 97.19 98 LEU A C 1
ATOM 753 O O . LEU A 1 98 ? -20.595 -1.947 7.660 1.00 97.19 98 LEU A O 1
ATOM 757 N N . LYS A 1 99 ? -19.425 -0.224 8.537 1.00 97.38 99 LYS A N 1
ATOM 758 C CA . LYS A 1 99 ? -20.125 -0.137 9.824 1.00 97.38 99 LYS A CA 1
ATOM 759 C C . LYS A 1 99 ? -20.349 1.322 10.201 1.00 97.38 99 LYS A C 1
ATOM 761 O O . LYS A 1 99 ? -19.572 2.182 9.796 1.00 97.38 99 LYS A O 1
ATOM 766 N N . ASP A 1 100 ? -21.389 1.563 10.992 1.00 95.88 100 ASP A N 1
ATOM 767 C CA . ASP A 1 100 ? -21.787 2.911 11.414 1.00 95.88 100 ASP A CA 1
ATOM 768 C C . ASP A 1 100 ? -20.975 3.426 12.612 1.00 95.88 100 ASP A C 1
ATOM 770 O O . ASP A 1 100 ? -20.923 4.630 12.854 1.00 95.88 100 ASP A O 1
ATOM 774 N N . SER A 1 101 ? -20.311 2.528 13.348 1.00 96.31 101 SER A N 1
ATOM 775 C CA . SER A 1 101 ? -19.460 2.869 14.487 1.00 96.31 101 SER A CA 1
ATOM 776 C C . SER A 1 101 ? -18.038 2.328 14.319 1.00 96.31 101 SER A C 1
ATOM 778 O O . SER A 1 101 ? -17.807 1.282 13.700 1.00 96.31 101 SER A O 1
ATOM 780 N N . ARG A 1 102 ? -17.070 3.040 14.912 1.00 94.88 102 ARG A N 1
ATOM 781 C CA . ARG A 1 102 ? -15.665 2.610 14.973 1.00 94.88 102 ARG A CA 1
ATOM 782 C C . ARG A 1 102 ? -15.526 1.267 15.688 1.00 94.88 102 ARG A C 1
ATOM 784 O O . ARG A 1 102 ? -14.772 0.417 15.223 1.00 94.88 102 ARG A O 1
ATOM 791 N N . ASP A 1 103 ? -16.269 1.060 16.769 1.00 95.31 103 ASP A N 1
ATOM 792 C CA . ASP A 1 103 ? -16.170 -0.152 17.584 1.00 95.31 103 ASP A CA 1
ATOM 793 C C . ASP A 1 103 ? -16.700 -1.383 16.846 1.00 95.31 103 ASP A C 1
ATOM 795 O O . ASP A 1 103 ? -16.083 -2.445 16.905 1.00 95.31 103 ASP A O 1
ATOM 799 N N . ASP A 1 104 ? -17.799 -1.254 16.094 1.00 96.69 104 ASP A N 1
ATOM 800 C CA . ASP A 1 104 ? -18.292 -2.344 15.246 1.00 96.69 104 ASP A CA 1
ATOM 801 C C . ASP A 1 104 ? -17.321 -2.651 14.097 1.00 96.69 104 ASP A C 1
ATOM 803 O O . ASP A 1 104 ? -17.134 -3.816 13.738 1.00 96.69 104 ASP A O 1
ATOM 807 N N . ALA A 1 105 ? -16.695 -1.621 13.514 1.00 96.56 105 ALA A N 1
ATOM 808 C CA . ALA A 1 105 ? -15.679 -1.795 12.475 1.00 96.56 105 ALA A CA 1
ATOM 809 C C . ALA A 1 105 ? -14.423 -2.497 13.018 1.00 96.56 105 ALA A C 1
ATOM 811 O O . ALA A 1 105 ? -13.886 -3.392 12.365 1.00 96.56 105 ALA A O 1
ATOM 812 N N . LEU A 1 106 ? -13.978 -2.134 14.226 1.00 95.69 106 LEU A N 1
ATOM 813 C CA . LEU A 1 106 ? -12.874 -2.805 14.912 1.00 95.69 106 LEU A CA 1
ATOM 814 C C . LEU A 1 106 ? -13.225 -4.259 15.225 1.00 95.69 106 LEU A C 1
ATOM 816 O O . LEU A 1 106 ? -12.465 -5.148 14.846 1.00 95.69 106 LEU A O 1
ATOM 820 N N . ARG A 1 107 ? -14.393 -4.523 15.824 1.00 96.38 107 ARG A N 1
ATOM 821 C CA . ARG A 1 107 ? -14.851 -5.893 16.111 1.00 96.38 107 ARG A CA 1
ATOM 822 C C . ARG A 1 107 ? -14.920 -6.758 14.854 1.00 96.38 107 ARG A C 1
ATOM 824 O O . ARG A 1 107 ? -14.541 -7.923 14.896 1.00 96.38 107 ARG A O 1
ATOM 831 N N . LEU A 1 108 ? -15.324 -6.199 13.712 1.00 96.00 108 LEU A N 1
ATOM 832 C CA . LEU A 1 108 ? -15.292 -6.916 12.434 1.00 96.00 108 LEU A CA 1
ATOM 833 C C . LEU A 1 108 ? -13.865 -7.305 12.004 1.00 96.00 108 LEU A C 1
ATOM 835 O O . LEU A 1 108 ? -13.668 -8.366 11.418 1.00 96.00 108 LEU A O 1
ATOM 839 N N . LEU A 1 109 ? -12.882 -6.445 12.269 1.00 94.25 109 LEU A N 1
ATOM 840 C CA . LEU A 1 109 ? -11.507 -6.600 11.800 1.00 94.25 109 LEU A CA 1
ATOM 841 C C . LEU A 1 109 ? -10.660 -7.518 12.692 1.00 94.25 109 LEU A C 1
ATOM 843 O O . LEU A 1 109 ? -9.867 -8.309 12.182 1.00 94.25 109 LEU A O 1
ATOM 847 N N . ILE A 1 110 ? -10.797 -7.392 14.015 1.00 94.75 110 ILE A N 1
ATOM 848 C CA . ILE A 1 110 ? -9.945 -8.086 14.995 1.00 94.75 110 ILE A CA 1
ATOM 849 C C . ILE A 1 110 ? -10.718 -9.023 15.937 1.00 94.75 110 ILE A C 1
ATOM 851 O O . ILE A 1 110 ? -10.095 -9.720 16.743 1.00 94.75 110 ILE A O 1
ATOM 855 N N . GLY A 1 111 ? -12.047 -9.100 15.812 1.00 94.88 111 GLY A N 1
ATOM 856 C CA . GLY A 1 111 ? -12.908 -9.866 16.712 1.00 94.88 111 GLY A CA 1
ATOM 857 C C . GLY A 1 111 ? -12.921 -9.271 18.119 1.00 94.88 111 GLY A C 1
ATOM 858 O O . GLY A 1 111 ? -12.899 -8.057 18.291 1.00 94.88 111 GLY A O 1
ATOM 859 N N . GLU A 1 112 ? -12.891 -10.147 19.120 1.00 94.00 112 GLU A N 1
ATOM 860 C CA . GLU A 1 112 ? -12.832 -9.783 20.546 1.00 94.00 112 GLU A CA 1
ATOM 861 C C . GLU A 1 112 ? -11.397 -9.536 21.050 1.00 94.00 112 GLU A C 1
ATOM 863 O O . GLU A 1 112 ? -11.155 -9.413 22.251 1.00 94.00 112 GLU A O 1
ATOM 868 N N . LYS A 1 113 ? -10.400 -9.517 20.155 1.00 94.38 113 LYS A N 1
ATOM 869 C CA . LYS A 1 113 ? -9.014 -9.267 20.562 1.00 94.38 113 LYS A CA 1
ATOM 870 C C . LYS A 1 113 ? -8.859 -7.802 20.985 1.00 94.38 113 LYS A C 1
ATOM 872 O O . LYS A 1 113 ? -9.311 -6.922 20.252 1.00 94.38 113 LYS A O 1
ATOM 877 N N . PRO A 1 114 ? -8.164 -7.516 22.100 1.00 93.44 114 PRO A N 1
ATOM 878 C CA . PRO A 1 114 ? -7.912 -6.143 22.519 1.00 93.44 114 PRO A CA 1
ATOM 879 C C . PRO A 1 114 ? -7.058 -5.426 21.471 1.00 93.44 114 PRO A C 1
ATOM 881 O O . PRO A 1 114 ? -6.079 -5.990 20.968 1.00 93.44 114 PRO A O 1
ATOM 884 N N . ILE A 1 115 ? -7.407 -4.181 21.145 1.00 93.69 115 ILE A N 1
ATOM 885 C CA . ILE A 1 115 ? -6.686 -3.379 20.146 1.00 93.69 115 ILE A CA 1
ATOM 886 C C . ILE A 1 115 ? -5.222 -3.147 20.554 1.00 93.69 115 ILE A C 1
ATOM 888 O O . ILE A 1 115 ? -4.342 -3.035 19.703 1.00 93.69 115 ILE A O 1
ATOM 892 N N . GLU A 1 116 ? -4.945 -3.149 21.855 1.00 94.69 116 GLU A N 1
ATOM 893 C CA . GLU A 1 116 ? -3.620 -3.050 22.463 1.00 94.69 116 GLU A CA 1
ATOM 894 C C . GLU A 1 116 ? -2.730 -4.243 22.119 1.00 94.69 116 GLU A C 1
ATOM 896 O O . GLU A 1 116 ? -1.515 -4.113 22.169 1.00 94.69 116 GLU A O 1
ATOM 901 N N . SER A 1 117 ? -3.289 -5.388 21.712 1.00 94.44 117 SER A N 1
ATOM 902 C CA . SER A 1 117 ? -2.478 -6.523 21.249 1.00 94.44 117 SER A CA 1
ATOM 903 C C . SER A 1 117 ? -1.856 -6.311 19.863 1.00 94.44 117 SER A C 1
ATOM 905 O O . SER A 1 117 ? -1.014 -7.102 19.433 1.00 94.44 117 SER A O 1
ATOM 907 N N . PHE A 1 118 ? -2.230 -5.233 19.165 1.00 94.81 118 PHE A N 1
ATOM 908 C CA . PHE A 1 118 ? -1.756 -4.914 17.825 1.00 94.81 118 PHE A CA 1
ATOM 909 C C . PHE A 1 118 ? -0.864 -3.673 17.837 1.00 94.81 118 PHE A C 1
ATOM 911 O O . PHE A 1 118 ? -1.217 -2.632 18.390 1.00 94.81 118 PHE A O 1
ATOM 918 N N . THR A 1 119 ? 0.273 -3.751 17.141 1.00 95.12 119 THR A N 1
ATOM 919 C CA . THR A 1 119 ? 0.983 -2.536 16.736 1.00 95.12 119 THR A CA 1
ATOM 920 C C . THR A 1 119 ? 0.115 -1.806 15.719 1.00 95.12 119 THR A C 1
ATOM 922 O O . THR A 1 119 ? -0.220 -2.371 14.676 1.00 95.12 119 THR A O 1
ATOM 925 N N . ARG A 1 120 ? -0.248 -0.557 16.014 1.00 94.44 120 ARG A N 1
ATOM 926 C CA . ARG A 1 120 ? -1.121 0.254 15.159 1.00 94.44 120 ARG A CA 1
ATOM 927 C C . ARG A 1 120 ? -0.536 1.631 14.907 1.00 94.44 120 ARG A C 1
ATOM 929 O O . ARG A 1 120 ? 0.217 2.157 15.723 1.00 94.44 120 ARG A O 1
ATOM 936 N N . GLN A 1 121 ? -0.932 2.208 13.784 1.00 94.44 121 GLN A N 1
ATOM 937 C CA . GLN A 1 121 ? -0.577 3.559 13.389 1.00 94.44 121 GLN A CA 1
ATOM 938 C C . GLN A 1 121 ? -1.860 4.345 13.141 1.00 94.44 121 GLN A C 1
ATOM 940 O O . GLN A 1 121 ? -2.736 3.878 12.415 1.00 94.44 121 GLN A O 1
ATOM 945 N N . GLU A 1 122 ? -1.947 5.532 13.724 1.00 93.75 122 GLU A N 1
ATOM 946 C CA . GLU A 1 122 ? -3.073 6.450 13.573 1.00 93.75 122 GLU A CA 1
ATOM 947 C C . GLU A 1 122 ? -2.579 7.748 12.935 1.00 93.75 122 GLU A C 1
ATOM 949 O O . GLU A 1 122 ? -1.451 8.179 13.183 1.00 93.75 122 GLU A O 1
ATOM 954 N N . GLU A 1 123 ? -3.402 8.347 12.080 1.00 92.44 123 GLU A N 1
ATOM 955 C CA . GLU A 1 123 ? -3.162 9.695 11.570 1.00 92.44 123 GLU A CA 1
ATOM 956 C C . GLU A 1 123 ? -3.566 10.721 12.631 1.00 92.44 123 GLU A C 1
ATOM 958 O O . GLU A 1 123 ? -4.558 10.532 13.334 1.00 92.44 123 GLU A O 1
ATOM 963 N N . VAL A 1 124 ? -2.768 11.778 12.769 1.00 91.38 124 VAL A N 1
ATOM 964 C CA . VAL A 1 124 ? -2.969 12.837 13.767 1.00 91.38 124 VAL A CA 1
ATOM 965 C C . VAL A 1 124 ? -2.770 14.202 13.124 1.00 91.38 124 VAL A C 1
ATOM 967 O O . VAL A 1 124 ? -2.010 14.333 12.166 1.00 91.38 124 VAL A O 1
ATOM 970 N N . GLU A 1 125 ? -3.433 15.227 13.653 1.00 84.88 125 GLU A N 1
ATOM 971 C CA . GLU A 1 125 ? -3.392 16.569 13.064 1.00 84.88 125 GLU A CA 1
ATOM 972 C C . GLU A 1 125 ? -2.239 17.413 13.624 1.00 84.88 125 GLU A C 1
ATOM 974 O O . GLU A 1 125 ? -1.581 18.148 12.882 1.00 84.88 125 GLU A O 1
ATOM 979 N N . HIS A 1 126 ? -1.949 17.300 14.926 1.00 81.00 126 HIS A N 1
ATOM 980 C CA . HIS A 1 126 ? -1.018 18.201 15.607 1.00 81.00 126 HIS A CA 1
ATOM 981 C C . HIS A 1 126 ? 0.354 17.583 15.919 1.00 81.00 126 HIS A C 1
ATOM 983 O O . HIS A 1 126 ? 0.504 16.385 16.157 1.00 81.00 126 HIS A O 1
ATOM 989 N N . PHE A 1 127 ? 1.389 18.434 15.978 1.00 73.94 127 PHE A N 1
ATOM 990 C CA . PHE A 1 127 ? 2.768 18.022 16.289 1.00 73.94 127 PHE A CA 1
ATOM 991 C C . PHE A 1 127 ? 2.899 17.395 17.680 1.00 73.94 127 PHE A C 1
ATOM 993 O O . PHE A 1 127 ? 3.621 16.423 17.860 1.00 73.94 127 PHE A O 1
ATOM 1000 N N . THR A 1 128 ? 2.185 17.937 18.665 1.00 81.00 128 THR A N 1
ATOM 1001 C CA . THR A 1 128 ? 2.151 17.397 20.032 1.00 81.00 128 THR A CA 1
ATOM 1002 C C . THR A 1 128 ? 1.552 15.997 20.086 1.00 81.00 128 THR A C 1
ATOM 1004 O O . THR A 1 128 ? 1.769 15.270 21.050 1.00 81.00 128 THR A O 1
ATOM 1007 N N . GLU A 1 129 ? 0.808 15.614 19.049 1.00 77.88 129 GLU A N 1
ATOM 1008 C CA . GLU A 1 129 ? 0.097 14.355 18.978 1.00 77.88 129 GLU A CA 1
ATOM 1009 C C . GLU A 1 129 ? 0.819 13.294 18.142 1.00 77.88 129 GLU A C 1
ATOM 1011 O O . GLU A 1 129 ? 0.485 12.120 18.274 1.00 77.88 129 GLU A O 1
ATOM 1016 N N . GLY A 1 130 ? 1.798 13.662 17.314 1.00 74.44 130 GLY A N 1
ATOM 1017 C CA . GLY A 1 130 ? 2.496 12.744 16.414 1.00 74.44 130 GLY A CA 1
ATOM 1018 C C . GLY A 1 130 ? 4.002 12.939 16.446 1.00 74.44 130 GLY A C 1
ATOM 1019 O O . GLY A 1 130 ? 4.501 14.029 16.174 1.00 74.44 130 GLY A O 1
ATOM 1020 N N . HIS A 1 131 ? 4.733 11.863 16.720 1.00 71.12 131 HIS A N 1
ATOM 1021 C CA . HIS A 1 131 ? 6.196 11.892 16.763 1.00 71.12 131 HIS A CA 1
ATOM 1022 C C . HIS A 1 131 ? 6.832 11.725 15.379 1.00 71.12 131 HIS A C 1
ATOM 1024 O O . HIS A 1 131 ? 7.937 12.217 15.156 1.00 71.12 131 HIS A O 1
ATOM 1030 N N . ASP A 1 132 ? 6.113 11.106 14.438 1.00 77.69 132 ASP A N 1
ATOM 1031 C CA . ASP A 1 132 ? 6.637 10.756 13.122 1.00 77.69 132 ASP A CA 1
ATOM 1032 C C . ASP A 1 132 ? 5.963 11.566 12.006 1.00 77.69 132 ASP A C 1
ATOM 1034 O O . ASP A 1 132 ? 4.768 11.877 12.044 1.00 77.69 132 ASP A O 1
ATOM 1038 N N . SER A 1 133 ? 6.752 11.906 10.984 1.00 86.00 133 SER A N 1
ATOM 1039 C CA . SER A 1 133 ? 6.280 12.515 9.734 1.00 86.00 133 SER A CA 1
ATOM 1040 C C . SER A 1 133 ? 6.595 11.582 8.573 1.00 86.00 133 SER A C 1
ATOM 1042 O O . SER A 1 133 ? 7.765 11.286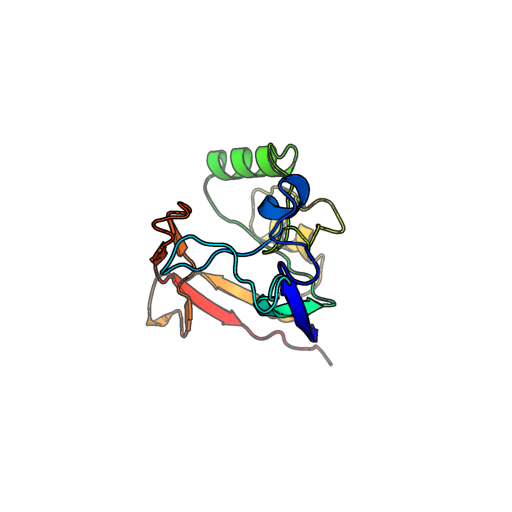 8.327 1.00 86.00 133 SER A O 1
ATOM 1044 N N . LEU A 1 134 ? 5.569 11.134 7.852 1.00 90.94 134 LEU A N 1
ATOM 1045 C CA . LEU A 1 134 ? 5.714 10.254 6.694 1.00 90.94 134 LEU A CA 1
ATOM 1046 C C . LEU A 1 134 ? 5.401 11.030 5.406 1.00 90.94 134 LEU A C 1
ATOM 1048 O O . LEU A 1 134 ? 4.328 11.625 5.322 1.00 90.94 134 LEU A O 1
ATOM 1052 N N . PRO A 1 135 ? 6.301 11.059 4.403 1.00 93.38 135 PRO A N 1
ATOM 1053 C CA . PRO A 1 135 ? 6.071 11.735 3.124 1.00 93.38 135 PRO A CA 1
ATOM 1054 C C . PRO A 1 135 ? 5.253 10.854 2.165 1.00 93.38 135 PRO A C 1
ATOM 1056 O O . PRO A 1 135 ? 5.741 10.465 1.103 1.00 93.38 135 PRO A O 1
ATOM 1059 N N . ASP A 1 136 ? 4.037 10.476 2.558 1.00 94.19 136 ASP A N 1
ATOM 1060 C CA . ASP A 1 136 ? 3.212 9.490 1.848 1.00 94.19 136 ASP A CA 1
ATOM 1061 C C . ASP A 1 136 ? 1.788 9.967 1.501 1.00 94.19 136 ASP A C 1
ATOM 1063 O O . ASP A 1 136 ? 1.050 9.210 0.867 1.00 94.19 136 ASP A O 1
ATOM 1067 N N . THR A 1 137 ? 1.413 11.218 1.801 1.00 94.31 137 THR A N 1
ATOM 1068 C CA . THR A 1 137 ? 0.151 11.796 1.309 1.00 94.31 137 THR A CA 1
ATOM 1069 C C . THR A 1 137 ? 0.279 12.118 -0.179 1.00 94.31 137 THR A C 1
ATOM 1071 O O . THR A 1 137 ? 1.125 12.933 -0.555 1.00 94.31 137 THR A O 1
ATOM 1074 N N . PRO A 1 138 ? -0.517 11.496 -1.064 1.00 95.50 138 PRO A N 1
ATOM 1075 C CA . PRO A 1 138 ? -0.356 11.673 -2.500 1.00 95.50 138 PRO A CA 1
ATOM 1076 C C . PRO A 1 138 ? -0.850 13.051 -2.954 1.00 95.50 138 PRO A C 1
ATOM 1078 O O . PRO A 1 138 ? -2.011 13.393 -2.752 1.00 95.50 138 PRO A O 1
ATOM 1081 N N . LEU A 1 139 ? 0.018 13.813 -3.626 1.00 96.50 139 LEU A N 1
ATOM 1082 C CA . LEU A 1 139 ? -0.359 15.054 -4.317 1.00 96.50 139 LEU A CA 1
ATOM 1083 C C . LEU A 1 139 ? -0.555 14.819 -5.817 1.00 96.50 139 LEU A C 1
ATOM 1085 O O . LEU A 1 139 ? -1.446 15.396 -6.433 1.00 96.50 139 LEU A O 1
ATOM 1089 N N . SER A 1 140 ? 0.269 13.952 -6.407 1.00 96.94 140 SER A N 1
ATOM 1090 C CA . SER A 1 140 ? 0.175 13.579 -7.815 1.00 96.94 140 SER A CA 1
ATOM 1091 C C . SER A 1 140 ? 0.671 12.154 -8.039 1.00 96.94 140 SER A C 1
ATOM 1093 O O . SER A 1 140 ? 1.746 11.763 -7.576 1.00 96.94 140 SER A O 1
ATOM 1095 N N . PHE A 1 141 ? -0.107 11.388 -8.807 1.00 94.88 141 PHE A N 1
ATOM 1096 C CA . PHE A 1 141 ? 0.267 10.056 -9.288 1.00 94.88 141 PHE A CA 1
ATOM 1097 C C . PHE A 1 141 ? 0.859 10.067 -10.708 1.00 94.88 141 PHE A C 1
ATOM 1099 O O . PHE A 1 141 ? 1.226 9.004 -11.208 1.00 94.88 141 PHE A O 1
ATOM 1106 N N . ALA A 1 142 ? 0.952 11.231 -11.364 1.00 96.00 142 ALA A N 1
ATOM 1107 C CA . ALA A 1 142 ? 1.472 11.338 -12.726 1.00 96.00 142 ALA A CA 1
ATOM 1108 C C . ALA A 1 142 ? 2.938 10.890 -12.791 1.00 96.00 142 ALA A C 1
ATOM 1110 O O . ALA A 1 142 ? 3.745 11.289 -11.955 1.00 96.00 142 ALA A O 1
ATOM 1111 N N . THR A 1 143 ? 3.299 10.081 -13.791 1.00 91.88 143 THR A N 1
ATOM 1112 C CA . THR A 1 143 ? 4.651 9.505 -13.909 1.00 91.88 143 THR A CA 1
ATOM 1113 C C . THR A 1 143 ? 5.745 10.572 -13.978 1.00 91.88 143 THR A C 1
ATOM 1115 O O . THR A 1 143 ? 6.754 10.433 -13.293 1.00 91.88 143 THR A O 1
ATOM 1118 N N . GLU A 1 144 ? 5.513 11.653 -14.725 1.00 93.00 144 GLU A N 1
ATOM 1119 C CA . GLU A 1 144 ? 6.475 12.753 -14.903 1.00 93.00 144 GLU A CA 1
ATOM 1120 C C . GLU A 1 144 ? 6.597 13.666 -13.673 1.00 93.00 144 GLU A C 1
ATOM 1122 O O . GLU A 1 144 ? 7.583 14.380 -13.512 1.00 93.00 144 GLU A O 1
ATOM 1127 N N . GLN A 1 145 ? 5.595 13.661 -12.790 1.00 93.62 145 GLN A N 1
ATOM 1128 C CA . GLN A 1 145 ? 5.529 14.567 -11.645 1.00 93.62 145 GLN A CA 1
ATOM 1129 C C . GLN A 1 145 ? 4.876 13.878 -10.448 1.00 93.62 145 GLN A C 1
ATOM 1131 O O . GLN A 1 145 ? 3.856 14.325 -9.919 1.00 93.62 145 GLN A O 1
ATOM 1136 N N . ARG A 1 146 ? 5.453 12.751 -10.029 1.00 96.00 146 ARG A N 1
ATOM 1137 C CA . ARG A 1 146 ? 4.975 12.008 -8.864 1.00 96.00 146 ARG A CA 1
ATOM 1138 C C . ARG A 1 146 ? 5.449 12.698 -7.589 1.00 96.00 146 ARG A C 1
ATOM 1140 O O . ARG A 1 146 ? 6.648 12.732 -7.321 1.00 96.00 146 ARG A O 1
ATOM 1147 N N . THR A 1 147 ? 4.519 13.222 -6.799 1.00 96.94 147 THR A N 1
ATOM 1148 C CA . THR A 1 147 ? 4.832 14.035 -5.614 1.00 96.94 147 THR A CA 1
ATOM 1149 C C . THR A 1 147 ? 3.949 13.681 -4.424 1.00 96.94 147 THR A C 1
ATOM 1151 O O . THR A 1 147 ? 2.810 13.227 -4.570 1.00 96.94 147 THR A O 1
ATOM 1154 N N . PHE A 1 148 ? 4.504 13.898 -3.232 1.00 96.44 148 PHE A N 1
ATOM 1155 C CA . PHE A 1 148 ? 3.879 13.583 -1.954 1.00 96.44 148 PHE A CA 1
ATOM 1156 C C . PHE A 1 148 ? 4.079 14.730 -0.970 1.00 96.44 148 PHE A C 1
ATOM 1158 O O . PHE A 1 148 ? 5.110 15.407 -1.014 1.00 96.44 148 PHE A O 1
ATOM 1165 N N . SER A 1 149 ? 3.119 14.918 -0.070 1.00 94.75 149 SER A N 1
ATOM 1166 C CA . SER A 1 149 ? 3.273 15.758 1.114 1.00 94.75 149 SER A CA 1
ATOM 1167 C C . SER A 1 149 ? 3.464 14.902 2.371 1.00 94.75 149 SER A C 1
ATOM 1169 O O . SER A 1 149 ? 3.078 13.729 2.404 1.00 94.75 149 SER A O 1
ATOM 1171 N N . PRO A 1 150 ? 4.071 15.466 3.426 1.00 92.62 150 PRO A N 1
ATOM 1172 C CA . PRO A 1 150 ? 4.104 14.823 4.729 1.00 92.62 150 PRO A CA 1
ATOM 1173 C C . PRO A 1 150 ? 2.712 14.747 5.370 1.00 92.62 150 PRO A C 1
ATOM 1175 O O . PRO A 1 150 ? 1.980 15.736 5.358 1.00 92.62 150 PRO A O 1
ATOM 1178 N N . ARG A 1 151 ? 2.399 13.627 6.026 1.00 91.62 151 ARG A N 1
ATOM 1179 C CA . ARG A 1 151 ? 1.367 13.534 7.074 1.00 91.62 151 ARG A CA 1
ATOM 1180 C C . ARG A 1 151 ? 1.976 13.080 8.389 1.00 91.62 151 ARG A C 1
ATOM 1182 O O . ARG A 1 151 ? 3.081 12.530 8.430 1.00 91.62 151 ARG A O 1
ATOM 1189 N N . ARG A 1 152 ? 1.256 13.334 9.476 1.00 91.50 152 ARG A N 1
ATOM 1190 C CA . ARG A 1 152 ? 1.688 12.989 10.827 1.00 91.50 152 ARG A CA 1
ATOM 1191 C C . ARG A 1 152 ? 1.023 11.716 11.287 1.00 91.50 152 ARG A C 1
ATOM 1193 O O . ARG A 1 152 ? -0.156 11.484 11.029 1.00 91.50 152 ARG A O 1
ATOM 1200 N N . VAL A 1 153 ? 1.804 10.900 11.982 1.00 93.81 153 VAL A N 1
ATOM 1201 C CA . VAL A 1 153 ? 1.308 9.649 12.533 1.00 93.81 153 VAL A CA 1
ATOM 1202 C C . VAL A 1 153 ? 1.759 9.452 13.968 1.00 93.81 153 VAL A C 1
ATOM 1204 O O . VAL A 1 153 ? 2.825 9.911 14.390 1.00 93.81 153 VAL A O 1
ATOM 1207 N N . ARG A 1 154 ? 0.931 8.727 14.712 1.00 94.19 154 ARG A N 1
ATOM 1208 C CA . ARG A 1 154 ? 1.257 8.179 16.022 1.00 94.19 154 ARG A CA 1
ATOM 1209 C C . ARG A 1 154 ? 1.280 6.662 15.922 1.00 94.19 154 ARG A C 1
ATOM 1211 O O . ARG A 1 154 ? 0.317 6.055 15.458 1.00 94.19 154 ARG A O 1
ATOM 1218 N N . THR A 1 155 ? 2.364 6.054 16.390 1.00 93.06 155 THR A N 1
ATOM 1219 C CA . THR A 1 155 ? 2.498 4.597 16.451 1.00 93.06 155 THR A CA 1
ATOM 1220 C C . THR A 1 155 ? 2.325 4.117 17.885 1.00 93.06 155 THR A C 1
ATOM 1222 O O . THR A 1 155 ? 3.021 4.574 18.789 1.00 93.06 155 THR A O 1
ATOM 1225 N N . HIS A 1 156 ? 1.430 3.156 18.086 1.00 93.25 156 HIS A N 1
ATOM 1226 C CA . HIS A 1 156 ? 1.275 2.430 19.340 1.00 93.25 156 HIS A CA 1
ATOM 1227 C C . HIS A 1 156 ? 1.875 1.041 19.174 1.00 93.25 156 HIS A C 1
ATOM 1229 O O . HIS A 1 156 ? 1.552 0.337 18.216 1.00 93.25 156 HIS A O 1
ATOM 1235 N N . GLN A 1 157 ? 2.744 0.639 20.099 1.00 93.69 157 GLN A N 1
ATOM 1236 C CA . GLN A 1 157 ? 3.281 -0.716 20.097 1.00 93.69 157 GLN A CA 1
ATOM 1237 C C . GLN A 1 157 ? 2.293 -1.677 20.740 1.00 93.69 157 GLN A C 1
ATOM 1239 O O . GLN A 1 157 ? 1.754 -1.387 21.806 1.00 93.69 157 GLN A O 1
ATOM 1244 N N . GLY A 1 158 ? 2.077 -2.817 20.084 1.00 91.62 158 GLY A N 1
ATOM 1245 C CA . GLY A 1 158 ? 1.226 -3.860 20.628 1.00 91.62 158 GLY A CA 1
ATOM 1246 C C . GLY A 1 158 ? 1.864 -4.496 21.861 1.00 91.62 158 GLY A C 1
ATOM 1247 O O . GLY A 1 158 ? 3.040 -4.871 21.831 1.00 91.62 158 GLY A O 1
ATOM 1248 N N . THR A 1 159 ? 1.103 -4.653 22.937 1.00 88.88 159 THR A N 1
ATOM 1249 C CA . THR A 1 159 ? 1.523 -5.418 24.108 1.00 88.88 159 THR A CA 1
ATOM 1250 C C . THR A 1 159 ? 1.177 -6.884 23.898 1.00 88.88 159 THR A C 1
ATOM 1252 O O . THR A 1 159 ? 0.025 -7.244 23.658 1.00 88.88 159 THR A O 1
ATOM 1255 N N . LYS A 1 160 ? 2.174 -7.765 24.003 1.00 74.25 160 LYS A N 1
ATOM 1256 C CA . LYS A 1 160 ? 1.894 -9.196 24.121 1.00 74.25 160 LYS A CA 1
ATOM 1257 C C . LYS A 1 160 ? 1.355 -9.428 25.527 1.00 74.25 160 LYS A C 1
ATOM 1259 O O . LYS A 1 160 ? 2.100 -9.239 26.484 1.00 74.25 160 LYS A O 1
ATOM 1264 N N . ASN A 1 161 ? 0.089 -9.817 25.650 1.00 58.72 161 ASN A N 1
ATOM 1265 C CA . ASN A 1 161 ? -0.371 -10.432 26.890 1.00 58.72 161 ASN A CA 1
ATOM 1266 C C . ASN A 1 161 ? 0.397 -11.751 27.023 1.00 58.72 161 ASN A C 1
ATOM 1268 O O . ASN A 1 161 ? 0.254 -12.628 26.168 1.00 58.72 161 ASN A O 1
ATOM 1272 N N . THR A 1 162 ? 1.300 -11.800 28.000 1.00 46.59 162 THR A N 1
ATOM 1273 C CA . THR A 1 162 ? 2.026 -13.009 28.408 1.00 46.59 162 THR A CA 1
ATOM 1274 C C . THR A 1 162 ? 1.062 -14.075 28.898 1.00 46.59 162 THR A C 1
ATOM 1276 O O . THR A 1 162 ? 0.067 -13.690 29.554 1.00 46.59 162 THR A O 1
#

Sequence (162 aa):
MRRLQDYHTVGGGYNPNNPNERGNITVSAEKGTPRAKNGQALAVLTHRQYLNDASFGILLQGTAPLLRQIADALRNPVWGIWFGRKTCIPSAPIFAGLKDSRDDALRLLIGEKPIESFTRQEEVEHFTEGHDSLPDTPLSFATEQRTFSPRRVRTHQGTKNT

pLDDT: mean 92.04, std 6.67, range [46.59, 98.19]

Secondary structure (DSSP, 8-state):
-EEEEEEEEES-S--TT-TTTGGGSPBPTTT-SB-EETTEEPPEEEEEEEEES----------HHHHHHHHHHHHS-SS---SSSTT---SS-S-----SSHHHHHHHHHTTS-GGGS-EEEEESSGGG-SEEEEEEEEE--GGG-EEEEEEEEEEPPP---

Foldseek 3Di:
DDKDKDKDKFAWPDFCPDPVSVVRFDADPVPRGGCDDPRTGDIDIDIDMDDPPDDDDDDDDDDPVVVVVVLVCLVPPPDADADPDPVHHDPDRPRQDDDPDPVVSVCSGPNPDDPLQDWDKDFDDDPVQFPDWDQPAWPDPDPVDTGGHITGMDIHHRDPPD